Protein AF-A0A9E5CS65-F1 (afdb_monomer_lite)

Foldseek 3Di:
DPPPDDDQDDALVSSVVVVVVVVVVVDPDDDDDDAADDPPRVVSVVRVVVSVVVCVVVD

Sequence (59 aa):
SGPKDVAIVGNEAQVEEQIRGMASAGATEFVAAAFPADGDAQKSLERTKALVKSLVGKI

Structure (mmCIF, N/CA/C/O backbone):
data_AF-A0A9E5CS65-F1
#
_entry.id   AF-A0A9E5CS65-F1
#
loop_
_atom_site.group_PDB
_atom_site.id
_atom_site.type_symbol
_atom_site.label_atom_id
_atom_site.label_alt_id
_atom_site.label_comp_id
_atom_site.label_asym_id
_atom_site.label_entity_id
_atom_site.label_seq_id
_atom_site.pdbx_PDB_ins_code
_atom_site.Cartn_x
_atom_site.Cartn_y
_atom_site.Cartn_z
_atom_site.occupancy
_atom_site.B_iso_or_equiv
_atom_site.auth_seq_id
_atom_site.auth_comp_id
_atom_site.auth_asym_id
_atom_site.auth_atom_id
_atom_site.pdbx_PDB_model_num
ATOM 1 N N . SER A 1 1 ? -6.357 -21.212 5.699 1.00 49.12 1 SER A N 1
ATOM 2 C CA . SER A 1 1 ? -6.547 -20.042 4.827 1.00 49.12 1 SER A CA 1
ATOM 3 C C . SER A 1 1 ? -7.616 -19.154 5.431 1.00 49.12 1 SER A C 1
ATOM 5 O O . SER A 1 1 ? -8.787 -19.493 5.362 1.00 49.12 1 SER A O 1
ATOM 7 N N . GLY A 1 2 ? -7.202 -18.117 6.159 1.00 45.34 2 GLY A N 1
ATOM 8 C CA . GLY A 1 2 ? -8.103 -17.067 6.650 1.00 45.34 2 GLY A CA 1
ATOM 9 C C . GLY A 1 2 ? -8.004 -15.830 5.751 1.00 45.34 2 GLY A C 1
ATOM 10 O O . GLY A 1 2 ? -7.341 -15.922 4.721 1.00 45.34 2 GLY A O 1
ATOM 11 N N . PRO A 1 3 ? -8.554 -14.671 6.148 1.00 53.84 3 PRO A N 1
ATOM 12 C CA . PRO A 1 3 ? -8.514 -13.405 5.392 1.00 53.84 3 PRO A CA 1
ATOM 13 C C . PRO A 1 3 ? -7.103 -12.826 5.125 1.00 53.84 3 PRO A C 1
ATOM 15 O O . PRO A 1 3 ? -6.968 -11.638 4.867 1.00 53.84 3 PRO A O 1
ATOM 18 N N . LYS A 1 4 ? -6.037 -13.612 5.304 1.00 51.22 4 LYS A N 1
ATOM 19 C CA . LYS A 1 4 ? -4.728 -13.139 5.758 1.00 51.22 4 LYS A CA 1
ATOM 20 C C . LYS A 1 4 ? -3.737 -12.720 4.676 1.00 51.22 4 LYS A C 1
ATOM 22 O O . LYS A 1 4 ? -2.746 -12.121 5.053 1.00 51.22 4 LYS A O 1
ATOM 27 N N . ASP A 1 5 ? -4.012 -12.932 3.393 1.00 58.38 5 ASP A N 1
ATOM 28 C CA . ASP A 1 5 ? -3.109 -12.490 2.324 1.00 58.38 5 ASP A CA 1
ATOM 29 C C . ASP A 1 5 ? -3.918 -11.861 1.183 1.00 58.38 5 ASP A C 1
ATOM 31 O O . ASP A 1 5 ? -4.388 -12.547 0.274 1.00 58.38 5 ASP A O 1
ATOM 35 N N . VAL A 1 6 ? -4.130 -10.543 1.253 1.00 76.25 6 VAL A N 1
ATOM 36 C CA . VAL A 1 6 ? -4.686 -9.765 0.138 1.00 76.25 6 VAL A CA 1
ATOM 37 C C . VAL A 1 6 ? -3.524 -9.323 -0.741 1.00 76.25 6 VAL A C 1
ATOM 39 O O . VAL A 1 6 ? -2.685 -8.525 -0.324 1.00 76.25 6 VAL A O 1
ATOM 42 N N . ALA A 1 7 ? -3.466 -9.848 -1.963 1.00 87.56 7 ALA A N 1
ATOM 43 C CA . ALA A 1 7 ? -2.542 -9.348 -2.967 1.00 87.56 7 ALA A CA 1
ATOM 44 C C . ALA A 1 7 ? -3.096 -8.042 -3.548 1.00 87.56 7 ALA A C 1
ATOM 46 O O . ALA A 1 7 ? -4.142 -8.045 -4.191 1.00 87.56 7 ALA A O 1
ATOM 47 N N . ILE A 1 8 ? -2.381 -6.938 -3.329 1.00 90.31 8 ILE A N 1
ATOM 48 C CA . ILE A 1 8 ? -2.673 -5.644 -3.949 1.00 90.31 8 ILE A CA 1
ATOM 49 C C . ILE A 1 8 ? -1.746 -5.513 -5.151 1.00 90.31 8 ILE A C 1
ATOM 51 O O . ILE A 1 8 ? -0.531 -5.390 -4.994 1.00 90.31 8 ILE A O 1
ATOM 55 N N . VAL A 1 9 ? -2.311 -5.594 -6.352 1.00 91.50 9 VAL A N 1
ATOM 56 C CA . VAL A 1 9 ? -1.542 -5.626 -7.602 1.00 91.50 9 VAL A CA 1
ATOM 57 C C . VAL A 1 9 ? -2.167 -4.663 -8.600 1.00 91.50 9 VAL A C 1
ATOM 59 O O . VAL A 1 9 ? -3.390 -4.585 -8.716 1.00 91.50 9 VAL A O 1
ATOM 62 N N . GLY A 1 10 ? -1.324 -3.933 -9.324 1.00 93.19 10 GLY A N 1
ATOM 63 C CA . GLY A 1 10 ? -1.749 -3.018 -10.373 1.00 93.19 10 GLY A CA 1
ATOM 64 C C . GLY A 1 10 ? -0.817 -1.824 -10.509 1.00 93.19 10 GLY A C 1
ATOM 65 O O . GLY A 1 10 ? 0.266 -1.780 -9.923 1.00 93.19 10 GLY A O 1
ATOM 66 N N . ASN A 1 11 ? -1.262 -0.849 -11.293 1.00 93.88 11 ASN A N 1
ATOM 67 C CA . ASN A 1 11 ? -0.652 0.475 -11.314 1.00 93.88 11 ASN A CA 1
ATOM 68 C C . ASN A 1 11 ? -1.044 1.287 -10.066 1.00 93.88 11 ASN A C 1
ATOM 70 O O . ASN A 1 11 ? -1.823 0.848 -9.222 1.00 93.88 11 ASN A O 1
ATOM 74 N N . GLU A 1 12 ? -0.528 2.504 -9.968 1.00 94.94 12 GLU A N 1
ATOM 75 C CA . GLU A 1 12 ? -0.676 3.352 -8.795 1.00 94.94 12 GLU A CA 1
ATOM 76 C C . GLU A 1 12 ? -2.138 3.694 -8.467 1.00 94.94 12 GLU A C 1
ATOM 78 O O . GLU A 1 12 ? -2.531 3.637 -7.304 1.00 94.94 12 GLU A O 1
ATOM 83 N N . ALA A 1 13 ? -2.959 3.984 -9.480 1.00 96.88 13 ALA A N 1
ATOM 84 C CA . ALA A 1 13 ? -4.373 4.307 -9.282 1.00 96.88 13 ALA A CA 1
ATOM 85 C C . ALA A 1 13 ? -5.167 3.092 -8.776 1.00 96.88 13 ALA A C 1
ATOM 87 O O . ALA A 1 13 ? -5.968 3.208 -7.851 1.00 96.88 13 ALA A O 1
ATOM 88 N N . GLN A 1 14 ? -4.900 1.913 -9.342 1.00 96.44 14 GLN A N 1
ATOM 89 C CA . GLN A 1 14 ? -5.541 0.662 -8.931 1.00 96.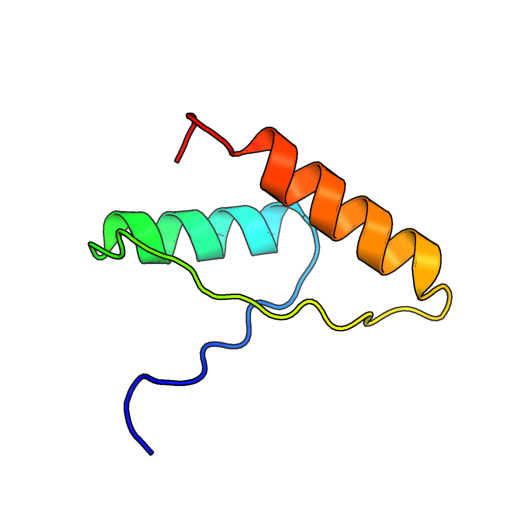44 14 GLN A CA 1
ATOM 90 C C . GLN A 1 14 ? -5.124 0.243 -7.519 1.00 96.44 14 GLN A C 1
ATOM 92 O O . GLN A 1 14 ? -5.940 -0.278 -6.760 1.00 96.44 14 GLN A O 1
ATOM 97 N N . VAL A 1 15 ? -3.852 0.447 -7.166 1.00 94.88 15 VAL A N 1
ATOM 98 C CA . VAL A 1 15 ? -3.335 0.174 -5.819 1.00 94.88 15 VAL A CA 1
ATOM 99 C C . VAL A 1 15 ? -3.975 1.124 -4.805 1.00 94.88 15 VAL A C 1
ATOM 101 O O . VAL A 1 15 ? -4.413 0.671 -3.750 1.00 94.88 15 VAL A O 1
ATOM 104 N N . GLU A 1 16 ? -4.093 2.418 -5.117 1.00 96.06 16 GLU A N 1
ATOM 105 C CA . GLU A 1 16 ? -4.782 3.382 -4.249 1.00 96.06 16 GLU A CA 1
ATOM 106 C C . GLU A 1 16 ? -6.253 3.011 -4.027 1.00 96.06 16 GLU A C 1
ATOM 108 O O . GLU A 1 16 ? -6.711 2.997 -2.884 1.00 96.06 16 GLU A O 1
ATOM 113 N N . GLU A 1 17 ? -6.988 2.687 -5.094 1.00 96.94 17 GLU A N 1
ATOM 114 C CA . GLU A 1 17 ? -8.398 2.297 -5.007 1.00 96.94 17 GLU A CA 1
ATOM 115 C C . GLU A 1 17 ? -8.592 1.087 -4.081 1.00 96.94 17 GLU A C 1
ATOM 117 O O . GLU A 1 17 ? -9.453 1.104 -3.199 1.00 96.94 17 GLU A O 1
ATOM 122 N N . GLN A 1 18 ? -7.741 0.069 -4.214 1.00 94.94 18 GLN A N 1
ATOM 123 C CA . GLN A 1 18 ? -7.774 -1.116 -3.355 1.00 94.94 18 GLN A CA 1
ATOM 124 C C . GLN A 1 18 ? -7.458 -0.780 -1.891 1.00 94.94 18 GLN A C 1
ATO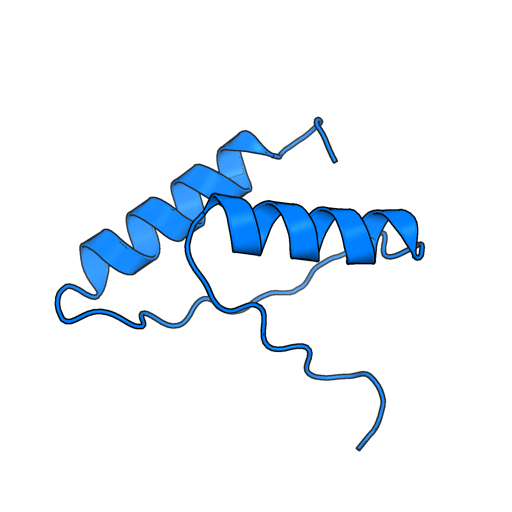M 126 O O . GLN A 1 18 ? -8.159 -1.248 -0.991 1.00 94.94 18 GLN A O 1
ATOM 131 N N . ILE A 1 19 ? -6.451 0.065 -1.633 1.00 93.69 19 ILE A N 1
ATOM 132 C CA . ILE A 1 19 ? -6.121 0.522 -0.272 1.00 93.69 19 ILE A CA 1
ATOM 133 C C . ILE A 1 19 ? -7.307 1.278 0.345 1.00 93.69 19 ILE A C 1
ATOM 135 O O . ILE A 1 19 ? -7.688 1.000 1.483 1.00 93.69 19 ILE A O 1
ATOM 139 N N . ARG A 1 20 ? -7.943 2.180 -0.413 1.00 94.44 20 ARG A N 1
ATOM 140 C CA . ARG A 1 20 ? -9.149 2.904 0.025 1.00 94.44 20 ARG A CA 1
ATOM 141 C C . ARG A 1 20 ? -10.317 1.968 0.302 1.00 94.44 20 ARG A C 1
ATOM 143 O O . ARG A 1 20 ? -11.037 2.177 1.278 1.00 94.44 20 ARG A O 1
ATOM 150 N N . GLY A 1 21 ? -10.495 0.938 -0.522 1.00 93.88 21 GLY A N 1
ATOM 151 C CA . GLY A 1 21 ? -11.511 -0.089 -0.314 1.00 93.88 21 GLY A CA 1
ATOM 152 C C . GLY A 1 21 ? -11.331 -0.807 1.023 1.00 93.88 21 GLY A C 1
ATOM 153 O O . GLY A 1 21 ? -12.289 -0.939 1.782 1.00 93.88 21 GLY A O 1
ATOM 154 N N . MET A 1 22 ? -10.098 -1.195 1.362 1.00 91.75 22 MET A N 1
ATOM 155 C CA . MET A 1 22 ? -9.808 -1.828 2.653 1.00 91.75 22 MET A CA 1
ATOM 156 C C . MET A 1 22 ? -10.003 -0.874 3.835 1.00 91.75 22 MET A C 1
ATOM 158 O O . MET A 1 22 ? -10.609 -1.264 4.832 1.00 91.75 22 MET A O 1
ATOM 162 N N . ALA A 1 23 ? -9.540 0.375 3.726 1.00 91.62 23 ALA A N 1
ATOM 163 C CA . ALA A 1 23 ? -9.741 1.382 4.770 1.00 91.62 23 ALA A CA 1
ATOM 164 C C . ALA A 1 23 ? -11.239 1.635 5.020 1.00 91.62 23 ALA A C 1
ATOM 166 O O . ALA A 1 23 ? -11.704 1.623 6.158 1.00 91.62 23 ALA A O 1
ATOM 167 N N . SER A 1 24 ? -12.026 1.746 3.945 1.00 93.06 24 SER A N 1
ATOM 168 C CA . SER A 1 24 ? -13.485 1.912 4.016 1.00 93.06 24 SER A CA 1
ATOM 169 C C . SER A 1 24 ? -14.194 0.692 4.614 1.00 93.06 24 SER A C 1
ATOM 171 O O . SER A 1 24 ? -15.258 0.830 5.212 1.00 93.06 24 SER A O 1
ATOM 173 N N . ALA A 1 25 ? -13.604 -0.500 4.487 1.00 92.06 25 ALA A N 1
ATOM 174 C CA . ALA A 1 25 ? -14.073 -1.726 5.132 1.00 92.06 25 ALA A CA 1
ATOM 175 C C . ALA A 1 25 ? -13.676 -1.829 6.622 1.00 92.06 25 ALA A C 1
ATOM 177 O O . ALA A 1 25 ? -13.994 -2.827 7.268 1.00 92.06 25 ALA A O 1
ATOM 178 N N . GLY A 1 26 ? -13.006 -0.810 7.175 1.00 91.69 26 GLY A N 1
ATOM 179 C CA . GLY A 1 26 ? -12.631 -0.723 8.587 1.00 91.69 26 GLY A CA 1
ATOM 180 C C . GLY A 1 26 ? -11.216 -1.204 8.907 1.00 91.69 26 GLY A C 1
ATOM 181 O O . GLY A 1 26 ? -10.898 -1.373 10.082 1.00 91.69 26 GLY A O 1
ATOM 182 N N . ALA A 1 27 ? -10.362 -1.436 7.904 1.00 89.44 27 ALA A N 1
ATOM 183 C CA . ALA A 1 27 ? -8.953 -1.725 8.152 1.00 89.44 27 ALA A CA 1
ATOM 184 C C . ALA A 1 27 ? -8.229 -0.464 8.650 1.00 89.44 27 ALA A C 1
ATOM 186 O O . ALA A 1 27 ? -8.156 0.540 7.944 1.00 89.44 27 ALA A O 1
ATOM 187 N N . THR A 1 28 ? -7.688 -0.529 9.864 1.00 86.94 28 THR A N 1
ATOM 188 C CA . THR A 1 28 ? -6.989 0.582 10.529 1.00 86.94 28 THR A CA 1
ATOM 189 C C . THR A 1 28 ? -5.470 0.478 10.413 1.00 86.94 28 THR A C 1
ATOM 191 O O . THR A 1 28 ? -4.783 1.491 10.306 1.00 86.94 28 THR A O 1
ATOM 194 N N . GLU A 1 29 ? -4.933 -0.744 10.354 1.00 85.94 29 GLU A N 1
ATOM 195 C CA . GLU A 1 29 ? -3.500 -1.005 10.230 1.00 85.94 29 GLU A CA 1
ATOM 196 C C . GLU A 1 29 ? -3.185 -1.885 9.018 1.00 85.94 29 GLU A C 1
ATOM 198 O O . GLU A 1 29 ? -3.805 -2.926 8.795 1.00 85.94 29 GLU A O 1
ATOM 203 N N . PHE A 1 30 ? -2.143 -1.502 8.276 1.00 83.00 30 PHE A N 1
ATOM 204 C CA . PHE A 1 30 ? -1.629 -2.261 7.141 1.00 83.00 30 PHE A CA 1
ATOM 205 C C . PHE A 1 30 ? -0.186 -2.689 7.397 1.00 83.00 30 PHE A C 1
ATOM 207 O O . PHE A 1 30 ? 0.701 -1.855 7.577 1.00 83.00 30 PHE A O 1
ATOM 214 N N . VAL A 1 31 ? 0.062 -3.998 7.354 1.00 87.12 31 VAL A N 1
ATOM 215 C CA . VAL A 1 31 ? 1.414 -4.564 7.299 1.00 87.12 31 VAL A CA 1
ATOM 216 C C . VAL A 1 31 ? 1.591 -5.162 5.911 1.00 87.12 31 VAL A C 1
ATOM 218 O O . VAL A 1 31 ? 1.005 -6.195 5.604 1.00 87.12 31 VAL A O 1
ATOM 221 N N . ALA A 1 32 ? 2.361 -4.486 5.058 1.00 87.25 32 ALA A N 1
ATOM 222 C CA . ALA A 1 32 ? 2.537 -4.861 3.659 1.00 87.25 32 ALA A CA 1
ATOM 223 C C . ALA A 1 32 ? 4.008 -5.143 3.330 1.00 87.25 32 ALA A C 1
ATOM 225 O O . ALA A 1 32 ? 4.910 -4.442 3.791 1.00 87.25 32 ALA A O 1
ATOM 226 N N . ALA A 1 33 ? 4.232 -6.140 2.476 1.00 90.38 33 ALA A N 1
ATOM 227 C CA . ALA A 1 33 ? 5.512 -6.395 1.828 1.00 90.38 33 ALA A CA 1
ATOM 228 C C . ALA A 1 33 ? 5.381 -6.072 0.334 1.00 90.38 33 ALA A C 1
ATOM 230 O O . ALA A 1 33 ? 4.492 -6.592 -0.338 1.00 90.38 33 ALA A O 1
ATOM 231 N N . ALA A 1 34 ? 6.246 -5.194 -0.178 1.00 91.19 34 ALA A N 1
ATOM 232 C CA . ALA A 1 34 ? 6.243 -4.814 -1.587 1.00 91.19 34 ALA A CA 1
ATOM 233 C C . ALA A 1 34 ? 7.110 -5.778 -2.406 1.00 91.19 34 ALA A C 1
ATOM 235 O O . ALA A 1 34 ? 8.283 -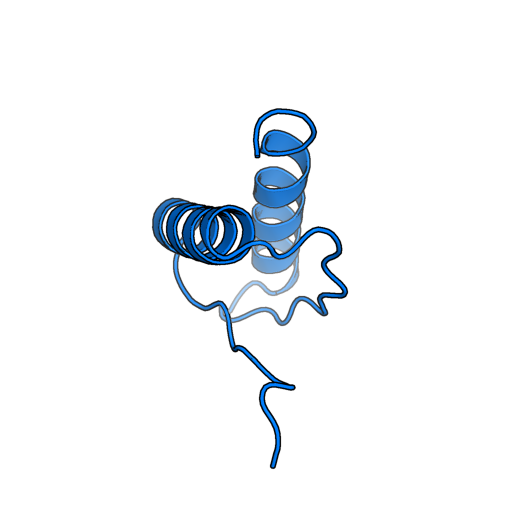5.982 -2.085 1.00 91.19 34 ALA A O 1
ATOM 236 N N . PHE A 1 35 ? 6.545 -6.314 -3.487 1.00 89.94 35 PHE A N 1
ATOM 237 C CA . PHE A 1 35 ? 7.238 -7.180 -4.435 1.00 89.94 35 PHE A CA 1
ATOM 238 C C . PHE A 1 35 ? 7.258 -6.504 -5.812 1.00 89.94 35 PHE A C 1
ATOM 240 O O . PHE A 1 35 ? 6.195 -6.125 -6.304 1.00 89.94 35 PHE A O 1
ATOM 247 N N . PRO A 1 36 ? 8.434 -6.315 -6.432 1.00 89.38 36 PRO A N 1
ATOM 248 C CA . PRO A 1 36 ? 8.519 -5.710 -7.755 1.00 89.38 36 PRO A CA 1
ATOM 249 C C . PRO A 1 36 ? 7.882 -6.622 -8.810 1.00 89.38 36 PRO A C 1
ATOM 251 O O . PRO A 1 36 ? 8.135 -7.826 -8.822 1.00 89.38 36 PRO A O 1
ATOM 254 N N . ALA A 1 37 ? 7.081 -6.040 -9.703 1.00 80.94 37 ALA A N 1
ATOM 255 C CA . ALA A 1 37 ? 6.391 -6.767 -10.775 1.00 80.94 37 ALA A CA 1
ATOM 256 C C . ALA A 1 37 ? 7.022 -6.557 -12.166 1.00 80.94 37 ALA A C 1
ATOM 258 O O . ALA A 1 37 ? 6.721 -7.298 -13.100 1.00 80.94 37 ALA A O 1
ATOM 259 N N . ASP A 1 38 ? 7.909 -5.566 -12.303 1.00 79.25 38 ASP A N 1
ATOM 260 C CA . ASP A 1 38 ? 8.435 -5.104 -13.590 1.00 79.25 38 ASP A CA 1
ATOM 261 C C . ASP A 1 38 ? 9.922 -5.455 -13.753 1.00 79.25 38 ASP A C 1
ATOM 263 O O . ASP A 1 38 ? 10.626 -5.726 -12.780 1.00 79.25 38 ASP A O 1
ATOM 267 N N . GLY A 1 39 ? 10.435 -5.369 -14.986 1.00 84.88 39 GLY A N 1
ATOM 268 C CA . GLY A 1 39 ? 11.846 -5.652 -15.292 1.00 84.88 39 GLY A CA 1
ATOM 269 C C . GLY A 1 39 ? 12.859 -4.718 -14.612 1.00 84.88 39 GLY A C 1
ATOM 270 O O . GLY A 1 39 ? 14.037 -5.055 -14.536 1.00 84.88 39 GLY A O 1
ATOM 271 N N . ASP A 1 40 ? 12.414 -3.570 -14.089 1.00 92.38 40 ASP A N 1
ATOM 272 C CA . ASP A 1 40 ? 13.216 -2.679 -13.247 1.00 92.38 40 ASP A CA 1
ATOM 273 C C . ASP A 1 40 ? 12.684 -2.709 -11.809 1.00 92.38 40 ASP A C 1
ATOM 275 O O . ASP A 1 40 ? 11.809 -1.931 -11.412 1.00 92.38 40 ASP A O 1
ATOM 279 N N . ALA A 1 41 ? 13.220 -3.646 -11.028 1.00 92.62 41 ALA A N 1
ATOM 280 C CA . ALA A 1 41 ? 12.802 -3.876 -9.652 1.00 92.62 41 ALA A CA 1
ATOM 281 C C . ALA A 1 41 ? 12.957 -2.630 -8.766 1.00 92.62 41 ALA A C 1
ATOM 283 O O . ALA A 1 41 ? 12.102 -2.359 -7.921 1.00 92.62 41 ALA A O 1
ATOM 284 N N . GLN A 1 42 ? 14.018 -1.849 -8.981 1.00 94.44 42 GLN A N 1
ATOM 285 C CA . GLN A 1 42 ? 14.291 -0.657 -8.187 1.00 94.44 42 GLN A CA 1
ATOM 286 C C . GLN A 1 42 ? 13.251 0.429 -8.465 1.00 94.44 42 GLN A C 1
ATOM 288 O O . GLN A 1 42 ? 12.621 0.923 -7.526 1.00 94.44 42 GLN A O 1
ATOM 293 N N . LYS A 1 43 ? 12.994 0.742 -9.742 1.00 93.69 43 LYS A N 1
ATOM 294 C CA . LYS A 1 43 ? 11.953 1.718 -10.100 1.00 93.69 43 LYS A CA 1
ATOM 295 C C . LYS A 1 43 ? 10.563 1.273 -9.647 1.00 93.69 43 LYS A C 1
ATOM 297 O O . LYS A 1 43 ? 9.767 2.108 -9.223 1.00 93.69 43 LYS A O 1
ATOM 302 N N . SER A 1 44 ? 10.260 -0.024 -9.714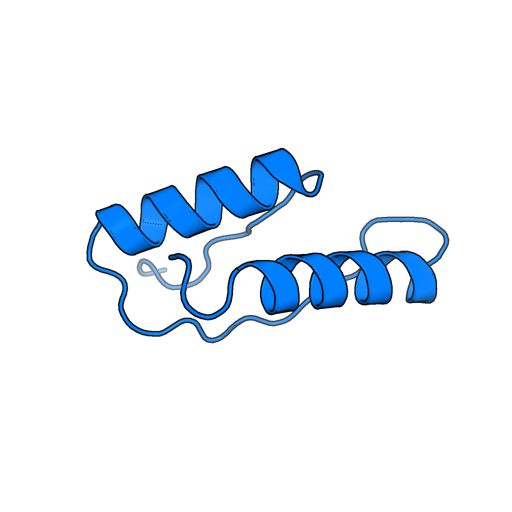 1.00 92.56 44 SER A N 1
ATOM 303 C CA . SER A 1 44 ? 8.979 -0.580 -9.251 1.00 92.56 44 SER A CA 1
ATOM 304 C C . SER A 1 44 ? 8.757 -0.322 -7.750 1.00 92.56 44 SER A C 1
ATOM 306 O O . SER A 1 44 ? 7.718 0.206 -7.333 1.00 92.56 44 SER A O 1
ATOM 308 N N . LEU A 1 45 ? 9.780 -0.588 -6.931 1.00 94.50 45 LEU A N 1
ATOM 309 C CA . LEU A 1 45 ? 9.751 -0.320 -5.491 1.00 94.50 45 LEU A CA 1
ATOM 310 C C . LEU A 1 45 ? 9.693 1.179 -5.170 1.00 94.50 45 LEU A C 1
ATOM 312 O O . LEU A 1 45 ? 8.993 1.575 -4.236 1.00 94.50 45 LEU A O 1
ATOM 316 N N . GLU A 1 46 ? 10.406 2.019 -5.920 1.00 95.25 46 GLU A N 1
ATOM 317 C CA . GLU A 1 46 ? 10.380 3.476 -5.749 1.00 95.25 46 GLU A CA 1
ATOM 318 C C . GLU A 1 46 ? 8.991 4.059 -6.010 1.00 95.25 46 GLU A C 1
ATOM 320 O O . GLU A 1 46 ? 8.491 4.817 -5.176 1.00 95.25 46 GLU A O 1
ATOM 325 N N . ARG A 1 47 ? 8.332 3.656 -7.103 1.00 95.00 47 ARG A N 1
ATOM 326 C CA . ARG A 1 47 ? 6.955 4.076 -7.416 1.00 95.00 47 ARG A CA 1
ATOM 327 C C . ARG A 1 47 ? 5.969 3.629 -6.342 1.00 95.00 47 ARG A C 1
ATOM 329 O O . ARG A 1 47 ? 5.179 4.440 -5.864 1.00 95.00 47 ARG A O 1
ATOM 336 N N . THR A 1 48 ? 6.087 2.382 -5.882 1.00 94.94 48 THR A N 1
ATOM 337 C CA . THR A 1 48 ? 5.244 1.845 -4.799 1.00 94.94 48 THR A CA 1
ATOM 338 C C . THR A 1 48 ? 5.409 2.655 -3.509 1.00 94.94 48 THR A C 1
ATOM 340 O O . THR A 1 48 ? 4.426 3.075 -2.899 1.00 94.94 48 THR A O 1
ATOM 343 N N . LYS A 1 49 ? 6.652 2.947 -3.102 1.00 95.00 49 LYS A N 1
ATOM 344 C CA . LYS A 1 49 ? 6.934 3.777 -1.916 1.00 95.00 49 LYS A CA 1
ATOM 345 C C . LYS A 1 49 ? 6.432 5.210 -2.080 1.00 95.00 49 LYS A C 1
ATOM 347 O O . LYS A 1 49 ? 5.902 5.774 -1.125 1.00 95.00 49 LYS A O 1
ATOM 352 N N . ALA A 1 50 ? 6.605 5.800 -3.262 1.00 97.12 50 ALA A N 1
ATOM 353 C CA . ALA A 1 50 ? 6.141 7.151 -3.557 1.00 97.12 50 ALA A CA 1
ATOM 354 C C . ALA A 1 50 ? 4.615 7.254 -3.444 1.00 97.12 50 ALA A C 1
ATOM 356 O O . ALA A 1 50 ? 4.119 8.175 -2.790 1.00 97.12 50 ALA A O 1
ATOM 357 N N . LEU A 1 51 ? 3.889 6.277 -3.994 1.00 96.06 51 LEU A N 1
ATOM 358 C CA . LEU A 1 51 ? 2.442 6.177 -3.858 1.00 96.06 51 LEU A CA 1
ATOM 359 C C . LEU A 1 51 ? 2.030 6.091 -2.388 1.00 96.06 51 LEU A C 1
ATOM 361 O O . LEU A 1 51 ? 1.320 6.973 -1.917 1.00 96.06 51 LEU A O 1
ATOM 365 N N . VAL A 1 52 ? 2.521 5.095 -1.641 1.00 94.38 52 VAL A N 1
ATOM 366 C CA . VAL A 1 52 ? 2.135 4.897 -0.230 1.00 94.38 52 VAL A CA 1
ATOM 367 C C . VAL A 1 52 ? 2.444 6.140 0.608 1.00 94.38 52 VAL A C 1
ATOM 369 O O . VAL A 1 52 ? 1.610 6.581 1.396 1.00 94.38 52 VAL A O 1
ATOM 372 N N . LYS A 1 53 ? 3.599 6.780 0.386 1.00 95.94 53 LYS A N 1
ATOM 373 C CA . LYS A 1 53 ? 3.948 8.049 1.041 1.00 95.94 53 LYS A CA 1
ATOM 374 C C . LYS A 1 53 ? 2.949 9.163 0.718 1.00 95.94 53 LYS A C 1
ATOM 376 O O . LYS A 1 53 ? 2.626 9.956 1.598 1.00 95.94 53 LYS A O 1
ATOM 381 N N . SER A 1 54 ? 2.467 9.241 -0.522 1.00 96.94 54 SER A N 1
ATOM 382 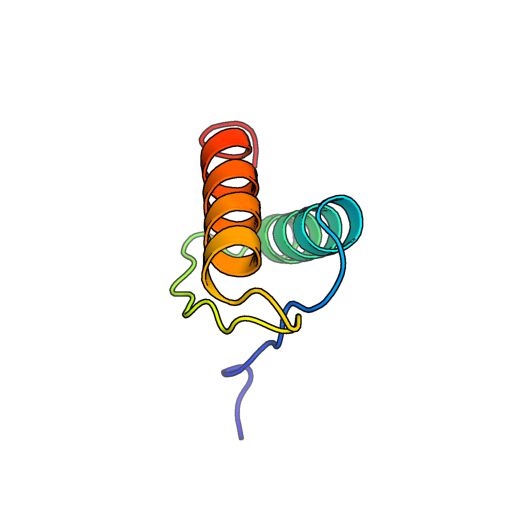C CA . SER A 1 54 ? 1.512 10.272 -0.946 1.00 96.94 54 SER A CA 1
ATOM 383 C C . SER A 1 54 ? 0.136 10.141 -0.288 1.00 96.94 54 SER A C 1
ATOM 385 O O . SER A 1 54 ? -0.597 11.132 -0.240 1.00 96.94 54 SER A O 1
ATOM 387 N N . LEU A 1 55 ? -0.191 8.947 0.213 1.00 94.56 55 LEU A N 1
ATOM 388 C CA . LEU A 1 55 ? -1.471 8.610 0.820 1.00 94.56 55 LEU A CA 1
ATOM 389 C C . LEU A 1 55 ? -1.507 8.842 2.340 1.00 94.56 55 LEU A C 1
ATOM 391 O O . LEU A 1 55 ? -2.588 8.911 2.918 1.00 94.56 55 LEU A O 1
ATOM 395 N N . VAL A 1 56 ? -0.354 9.019 2.994 1.00 92.94 56 VAL A N 1
ATOM 396 C CA . VAL A 1 56 ? -0.277 9.301 4.437 1.00 92.94 56 VAL A CA 1
ATOM 397 C C . VAL A 1 56 ? -1.127 10.530 4.789 1.00 92.94 56 VAL A C 1
ATOM 399 O O . VAL A 1 56 ? -0.916 11.616 4.247 1.00 92.94 56 VAL A O 1
ATOM 402 N N . GLY A 1 57 ? -2.091 10.349 5.697 1.00 92.62 57 GLY A N 1
ATOM 403 C CA . GLY A 1 57 ? -3.026 11.394 6.133 1.00 92.62 57 GLY A CA 1
ATOM 404 C C . GLY A 1 57 ? -4.163 11.711 5.149 1.00 92.62 57 GLY A C 1
ATOM 405 O O . GLY A 1 57 ? -4.867 12.696 5.354 1.00 92.62 57 GLY A O 1
ATOM 406 N N . LYS A 1 58 ? -4.333 10.922 4.077 1.00 91.69 58 LYS A N 1
ATOM 407 C CA . LYS A 1 58 ? -5.388 11.089 3.050 1.00 91.69 58 LYS A CA 1
ATOM 408 C C . LYS A 1 58 ? -6.291 9.863 2.870 1.00 91.69 58 LYS A C 1
ATOM 410 O O . LYS A 1 58 ? -7.200 9.888 2.031 1.00 91.69 58 LYS A O 1
ATOM 415 N N . ILE A 1 59 ? -5.985 8.788 3.581 1.00 86.62 59 ILE A N 1
ATOM 416 C CA . ILE A 1 59 ? -6.766 7.553 3.699 1.00 86.62 59 ILE A CA 1
ATOM 417 C C . ILE A 1 59 ? -7.061 7.325 5.167 1.00 86.62 59 ILE A C 1
ATOM 419 O O . ILE A 1 59 ? -6.213 7.745 5.990 1.00 86.62 59 ILE A O 1
#

Secondary structure (DSSP, 8-state):
--S------SSHHHHHHHHHHHHHTT-----------SS-HHHHHHHHHHHHHHHTTT-

pLDDT: mean 88.28, std 12.06, range [45.34, 97.12]

Radius of gyration: 11.96 Å; chains: 1; bounding box: 28×31×2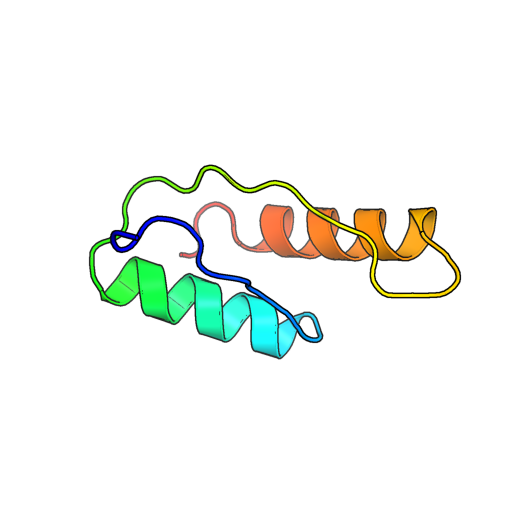6 Å